Protein AF-A0A6H0A5J8-F1 (afdb_monomer_lite)

Sequence (82 aa):
MEAGQAAPEEVMSRWVAGSGYAVCVDFLGQKQIQRWSDERKAAVRRRNMQARIHRVAPLFADELIERELAARPEYFNGKSAR

Structure (mmCIF, N/CA/C/O backbone):
data_AF-A0A6H0A5J8-F1
#
_entry.id   AF-A0A6H0A5J8-F1
#
loop_
_atom_site.group_PDB
_atom_site.id
_atom_site.type_symbol
_atom_site.label_atom_id
_atom_site.label_alt_id
_atom_site.label_comp_id
_atom_site.label_asym_id
_atom_site.label_entity_id
_atom_site.label_seq_id
_atom_site.pdbx_PDB_ins_code
_atom_site.Cartn_x
_atom_site.Cartn_y
_atom_site.Cartn_z
_atom_site.occupancy
_atom_site.B_iso_or_equiv
_atom_site.auth_seq_id
_atom_site.auth_comp_id
_atom_site.auth_asym_id
_atom_site.auth_atom_id
_atom_site.pdbx_PDB_model_num
ATOM 1 N N . MET A 1 1 ? 25.640 -13.406 1.328 1.00 62.28 1 MET A N 1
ATOM 2 C CA . MET A 1 1 ? 25.190 -12.635 0.158 1.00 62.28 1 MET A CA 1
ATOM 3 C C . MET A 1 1 ? 24.484 -11.415 0.682 1.00 62.28 1 MET A C 1
ATOM 5 O O . MET A 1 1 ? 23.657 -11.558 1.575 1.00 62.28 1 MET A O 1
ATOM 9 N N . GLU A 1 2 ? 24.867 -10.252 0.182 1.00 66.69 2 GLU A N 1
ATOM 10 C CA . GLU A 1 2 ? 24.236 -8.981 0.523 1.00 66.6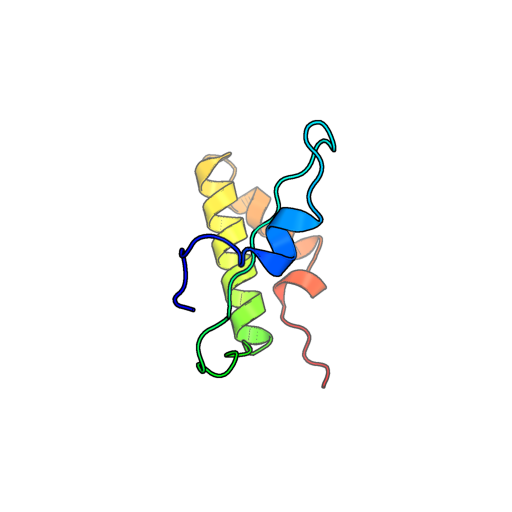9 2 GLU A CA 1
ATOM 11 C C . GLU A 1 2 ? 23.052 -8.712 -0.403 1.00 66.69 2 GLU A C 1
ATOM 13 O O . GLU A 1 2 ? 23.017 -9.191 -1.542 1.00 66.69 2 GLU A O 1
ATOM 18 N N . ALA A 1 3 ? 22.093 -7.926 0.083 1.00 70.81 3 ALA A N 1
ATOM 19 C CA . ALA A 1 3 ? 20.936 -7.542 -0.710 1.00 70.81 3 ALA A CA 1
ATOM 20 C C . ALA A 1 3 ? 21.374 -6.804 -1.985 1.00 70.81 3 ALA A C 1
ATOM 22 O O . ALA A 1 3 ? 22.192 -5.884 -1.942 1.00 70.81 3 ALA A O 1
ATOM 23 N N . GLY A 1 4 ? 20.827 -7.222 -3.128 1.00 73.12 4 GLY A N 1
ATOM 24 C CA . GLY A 1 4 ? 21.162 -6.662 -4.441 1.00 73.12 4 GLY A CA 1
ATOM 25 C C . GLY A 1 4 ? 22.382 -7.280 -5.136 1.00 73.12 4 GLY A C 1
ATOM 26 O O . GLY A 1 4 ? 22.736 -6.828 -6.223 1.00 73.12 4 GLY A O 1
ATOM 27 N N . GLN A 1 5 ? 23.016 -8.310 -4.565 1.00 80.69 5 GLN A N 1
ATOM 28 C CA . GLN A 1 5 ? 24.004 -9.108 -5.298 1.00 80.69 5 GLN A CA 1
ATOM 29 C C . GLN A 1 5 ? 23.344 -10.001 -6.361 1.00 80.69 5 GLN A C 1
ATOM 31 O O . GLN A 1 5 ? 22.163 -10.341 -6.275 1.00 80.69 5 GLN A O 1
ATOM 36 N N . ALA A 1 6 ? 24.122 -10.383 -7.379 1.00 80.38 6 ALA A N 1
ATOM 37 C CA . ALA A 1 6 ? 23.681 -11.343 -8.385 1.00 80.38 6 ALA A CA 1
ATOM 38 C C . ALA A 1 6 ? 23.334 -12.695 -7.740 1.00 80.38 6 ALA A C 1
ATOM 40 O O . ALA A 1 6 ? 23.945 -13.095 -6.745 1.00 80.38 6 ALA A O 1
ATOM 41 N N . ALA A 1 7 ? 22.355 -13.395 -8.318 1.00 81.62 7 ALA A N 1
ATOM 42 C CA . ALA A 1 7 ? 21.956 -14.709 -7.835 1.00 81.62 7 ALA A CA 1
ATOM 43 C C . ALA A 1 7 ? 23.133 -15.706 -7.919 1.00 81.62 7 ALA A C 1
ATOM 45 O O . ALA A 1 7 ? 23.930 -15.616 -8.858 1.00 81.62 7 ALA A O 1
ATOM 46 N N . PRO A 1 8 ? 23.233 -16.665 -6.977 1.00 86.62 8 PRO A N 1
ATOM 47 C CA . PRO A 1 8 ? 24.275 -17.689 -6.994 1.00 86.62 8 PRO A CA 1
ATOM 48 C C . PRO A 1 8 ? 24.357 -18.438 -8.321 1.00 86.62 8 PRO A C 1
ATOM 50 O O . PRO A 1 8 ? 23.336 -18.702 -8.966 1.00 86.62 8 PRO A O 1
ATOM 53 N N . GLU A 1 9 ? 25.564 -18.857 -8.687 1.00 86.06 9 GLU A N 1
ATOM 54 C CA . GLU A 1 9 ? 25.818 -19.615 -9.913 1.00 86.06 9 GLU A CA 1
ATOM 55 C C . GLU A 1 9 ? 25.061 -20.954 -9.925 1.00 86.06 9 GLU A C 1
ATOM 57 O O . GLU A 1 9 ? 24.516 -21.367 -10.951 1.00 86.06 9 GLU A O 1
ATOM 62 N N . GLU A 1 10 ? 24.900 -21.596 -8.767 1.00 86.56 10 GLU A N 1
ATOM 63 C CA . GLU A 1 10 ? 24.133 -22.837 -8.615 1.00 86.56 10 GLU A CA 1
ATOM 64 C C . GLU A 1 10 ? 22.644 -22.652 -8.937 1.00 86.56 10 GLU A C 1
ATOM 66 O O . GLU A 1 10 ? 21.964 -23.597 -9.342 1.00 86.56 10 GLU A O 1
ATOM 71 N N . VAL A 1 11 ? 22.125 -21.434 -8.763 1.00 85.44 11 VAL A N 1
ATOM 72 C CA . VAL A 1 11 ? 20.742 -21.079 -9.095 1.00 85.44 11 VAL A CA 1
ATOM 73 C C . VAL A 1 11 ? 20.641 -20.670 -10.562 1.00 85.44 11 VAL A C 1
ATOM 75 O O . VAL A 1 11 ? 19.737 -21.125 -11.264 1.00 85.44 11 VAL A O 1
ATOM 78 N N . MET A 1 12 ? 21.592 -19.868 -11.046 1.00 87.50 12 MET A N 1
ATOM 79 C CA . MET A 1 12 ? 21.630 -19.413 -12.438 1.00 87.50 12 MET A CA 1
ATOM 80 C C . MET A 1 12 ? 21.876 -20.556 -13.431 1.00 87.50 12 MET A C 1
ATOM 82 O O . MET A 1 12 ? 21.303 -20.541 -14.514 1.00 87.50 12 MET A O 1
ATOM 86 N N . SER A 1 13 ? 22.630 -21.592 -13.056 1.00 87.75 13 SER A N 1
ATOM 87 C CA . SER A 1 13 ? 22.855 -22.788 -13.889 1.00 87.75 13 SER A CA 1
ATOM 88 C C . SER A 1 13 ? 21.583 -23.597 -14.182 1.00 87.75 13 SER A C 1
ATOM 90 O O . SER A 1 13 ? 21.543 -24.355 -15.149 1.00 87.75 13 SER A O 1
ATOM 92 N N . ARG A 1 14 ? 20.525 -23.430 -13.375 1.00 84.31 14 ARG A N 1
ATOM 93 C CA . ARG A 1 14 ? 19.204 -24.046 -13.601 1.00 84.31 14 ARG A CA 1
ATOM 94 C C . ARG A 1 14 ? 18.273 -23.167 -14.432 1.00 84.31 14 ARG A C 1
ATOM 96 O O . ARG A 1 14 ? 17.195 -23.617 -14.821 1.00 84.31 14 ARG A O 1
ATOM 103 N N . TRP A 1 15 ? 18.641 -21.908 -14.650 1.00 86.75 15 TRP A N 1
ATOM 104 C CA . TRP A 1 15 ? 17.850 -20.988 -15.448 1.00 86.75 15 TRP A CA 1
ATOM 105 C C . TRP A 1 15 ? 18.086 -21.244 -16.938 1.00 86.75 15 TRP A C 1
ATOM 107 O O . TRP A 1 15 ? 19.216 -21.409 -17.390 1.00 86.75 15 TRP A O 1
ATOM 117 N N . VAL A 1 16 ? 16.998 -21.269 -17.706 1.00 82.75 16 VAL A N 1
ATOM 118 C CA . VAL A 1 16 ? 17.016 -21.514 -19.151 1.00 82.75 16 VAL A CA 1
ATOM 119 C C . VAL A 1 16 ? 16.579 -20.245 -19.871 1.00 82.75 16 VAL A C 1
ATOM 121 O O . VAL A 1 16 ? 15.537 -19.668 -19.552 1.00 82.75 16 VAL A O 1
ATOM 124 N N . ALA A 1 17 ? 17.359 -19.821 -20.863 1.00 84.69 17 ALA A N 1
ATOM 125 C CA . ALA A 1 17 ? 17.021 -18.669 -21.687 1.00 84.69 17 ALA A CA 1
ATOM 126 C C . ALA A 1 17 ? 15.690 -18.889 -22.430 1.00 84.69 17 ALA A C 1
ATOM 128 O O . ALA A 1 17 ? 15.440 -19.961 -22.978 1.00 84.69 17 ALA A O 1
ATOM 129 N N . GLY A 1 18 ? 14.834 -17.864 -22.457 1.00 85.00 18 GLY A N 1
ATOM 130 C CA . GLY A 1 18 ? 13.523 -17.930 -23.117 1.00 85.00 18 GLY A CA 1
ATOM 131 C C . GLY A 1 18 ? 12.394 -18.521 -22.265 1.00 85.00 18 GLY A C 1
ATOM 132 O O . GLY A 1 18 ? 11.288 -18.690 -22.764 1.00 85.00 18 GLY A O 1
ATOM 133 N N . SER A 1 19 ? 12.629 -18.778 -20.976 1.00 81.94 19 SER A N 1
ATOM 134 C CA . SER A 1 19 ? 11.616 -19.305 -20.052 1.00 81.94 19 SER A CA 1
ATOM 135 C C . SER A 1 19 ? 10.477 -18.329 -19.708 1.00 81.94 19 SER A C 1
ATOM 137 O O . SER A 1 19 ? 9.478 -18.728 -19.114 1.00 81.94 19 SER A O 1
ATOM 139 N N . GLY A 1 20 ? 10.622 -17.044 -20.052 1.00 88.31 20 GLY A N 1
ATOM 140 C CA . GLY A 1 20 ? 9.639 -15.996 -19.755 1.00 88.31 20 GLY A CA 1
ATOM 141 C C . GLY A 1 20 ? 9.684 -15.456 -18.320 1.00 88.31 20 GLY A C 1
ATOM 142 O O . GLY A 1 20 ? 8.869 -14.602 -17.979 1.00 88.31 20 GLY A O 1
ATOM 143 N N . TYR A 1 21 ? 10.631 -15.904 -17.486 1.00 82.69 21 TYR A N 1
ATOM 144 C CA . TYR A 1 21 ? 10.820 -15.401 -16.122 1.00 82.69 21 TYR A CA 1
ATOM 145 C C . TYR A 1 21 ? 12.287 -15.074 -15.805 1.00 82.69 21 TYR A C 1
ATOM 147 O O . TYR A 1 21 ? 13.218 -15.676 -16.346 1.00 82.69 21 TYR A O 1
ATOM 155 N N . ALA A 1 22 ? 12.484 -14.126 -14.886 1.00 84.25 22 ALA A N 1
ATOM 156 C CA . ALA A 1 22 ? 13.783 -13.781 -14.309 1.00 84.25 22 ALA A CA 1
ATOM 157 C C . ALA A 1 22 ? 13.944 -14.434 -12.927 1.00 84.25 22 ALA A C 1
ATOM 159 O O . ALA A 1 22 ? 12.970 -14.546 -12.180 1.00 84.25 22 ALA A O 1
ATOM 160 N N . VAL A 1 23 ? 15.163 -14.862 -12.587 1.00 82.69 23 VAL A N 1
ATOM 161 C CA . VAL A 1 23 ? 15.482 -15.471 -11.286 1.00 82.69 23 VAL A CA 1
ATOM 162 C C . VAL A 1 23 ? 16.341 -14.510 -10.475 1.00 82.69 23 VAL A C 1
ATOM 164 O O . VAL A 1 23 ? 17.430 -14.137 -10.900 1.00 82.69 23 VAL A O 1
ATOM 167 N N . CYS A 1 24 ? 15.852 -14.143 -9.291 1.00 80.50 24 CYS A N 1
ATOM 168 C CA . CYS A 1 24 ? 16.574 -13.335 -8.314 1.00 80.50 24 CYS A CA 1
ATOM 169 C C . CYS A 1 24 ? 16.520 -14.046 -6.961 1.00 80.50 24 CYS A C 1
ATOM 171 O O . CYS A 1 24 ? 15.452 -14.497 -6.544 1.00 80.50 24 CYS A O 1
ATOM 173 N N . VAL A 1 25 ? 17.656 -14.129 -6.271 1.00 81.88 25 VAL A N 1
ATOM 174 C CA . VAL A 1 25 ? 17.726 -14.631 -4.897 1.00 81.88 25 VAL A CA 1
ATOM 175 C C . VAL A 1 25 ? 18.173 -13.480 -4.020 1.00 81.88 25 VAL A C 1
ATOM 177 O O . VAL A 1 25 ? 19.255 -12.941 -4.222 1.00 81.88 25 VAL A O 1
ATOM 180 N N . ASP A 1 26 ? 17.330 -13.112 -3.062 1.00 79.56 26 ASP A N 1
ATOM 181 C CA . ASP A 1 26 ? 17.643 -12.092 -2.071 1.00 79.56 26 ASP A CA 1
ATOM 182 C C . ASP A 1 26 ? 17.409 -12.663 -0.672 1.00 79.56 26 ASP A C 1
ATOM 184 O O . ASP A 1 26 ? 16.449 -13.405 -0.437 1.00 79.56 26 ASP A O 1
ATOM 188 N N . PHE A 1 27 ? 18.306 -12.336 0.252 1.00 74.38 27 PHE A N 1
ATOM 189 C CA . PHE A 1 27 ? 18.203 -12.762 1.638 1.00 74.38 27 PHE A CA 1
ATOM 190 C C . PHE A 1 27 ? 17.715 -11.582 2.455 1.00 74.38 27 PHE A C 1
ATOM 192 O O . PHE A 1 27 ? 18.378 -10.552 2.565 1.00 74.38 27 PHE A O 1
ATOM 199 N N . LEU A 1 28 ? 16.554 -11.754 3.083 1.00 70.94 28 LEU A N 1
ATOM 200 C CA . LEU A 1 28 ? 16.115 -10.824 4.109 1.00 70.94 28 LEU A CA 1
ATOM 201 C C . LEU A 1 28 ? 17.205 -10.785 5.188 1.00 70.94 28 LEU A C 1
ATOM 203 O O . LEU A 1 28 ? 17.573 -11.826 5.734 1.00 70.94 28 LEU A O 1
ATOM 207 N N . GLY A 1 29 ? 17.738 -9.596 5.483 1.00 71.62 29 GLY A N 1
ATOM 208 C CA . GLY A 1 29 ? 18.696 -9.432 6.576 1.00 71.62 29 GLY A CA 1
ATOM 209 C C . GLY A 1 29 ? 18.132 -9.969 7.900 1.00 71.62 29 GLY A C 1
ATOM 210 O O . GLY A 1 29 ? 16.924 -10.154 8.041 1.00 71.62 29 GLY A O 1
ATOM 211 N N . GLN A 1 30 ? 18.984 -10.155 8.914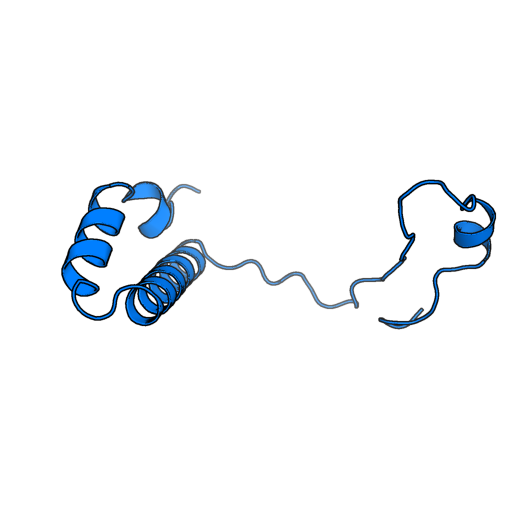 1.00 70.88 30 GLN A N 1
ATOM 212 C CA . GLN A 1 30 ? 18.606 -10.715 10.230 1.00 70.88 30 GLN A CA 1
ATOM 213 C C . GLN A 1 30 ? 17.579 -9.884 11.034 1.00 70.88 30 GLN A C 1
ATOM 215 O O . GLN A 1 30 ? 17.319 -10.148 12.208 1.00 70.88 30 GLN A O 1
ATOM 220 N N . LYS A 1 31 ? 16.981 -8.854 10.434 1.00 74.31 31 LYS A N 1
ATOM 221 C CA . LYS A 1 31 ? 15.992 -8.012 11.087 1.00 74.31 31 LYS A CA 1
ATOM 222 C C . LYS A 1 31 ? 14.693 -8.791 11.272 1.00 74.31 31 LYS A C 1
ATOM 224 O O . LYS A 1 31 ? 14.059 -9.220 10.311 1.00 74.31 31 LYS A O 1
ATOM 229 N N . GLN A 1 32 ? 14.264 -8.911 12.524 1.00 77.94 32 GLN A N 1
ATOM 230 C CA . GLN A 1 32 ? 12.982 -9.515 12.864 1.00 77.94 32 GLN A CA 1
ATOM 231 C C . GLN A 1 32 ? 11.837 -8.825 12.107 1.00 77.94 32 GLN A C 1
ATOM 233 O O . GLN A 1 32 ? 11.727 -7.594 12.110 1.00 77.94 32 GLN A O 1
ATOM 238 N N . ILE A 1 33 ? 10.970 -9.625 11.479 1.00 79.62 33 ILE A N 1
ATOM 239 C CA . ILE A 1 33 ? 9.788 -9.129 10.766 1.00 79.62 33 ILE A CA 1
ATOM 240 C C . ILE A 1 33 ? 8.883 -8.402 11.766 1.00 79.62 33 ILE A C 1
ATOM 242 O O . ILE A 1 33 ? 8.255 -9.022 12.626 1.00 79.62 33 ILE A O 1
ATOM 246 N N . GLN A 1 34 ? 8.793 -7.080 11.631 1.00 81.75 34 GLN A N 1
ATOM 247 C CA . GLN A 1 34 ? 7.938 -6.242 12.466 1.00 81.75 34 GLN A CA 1
ATOM 248 C C . GLN A 1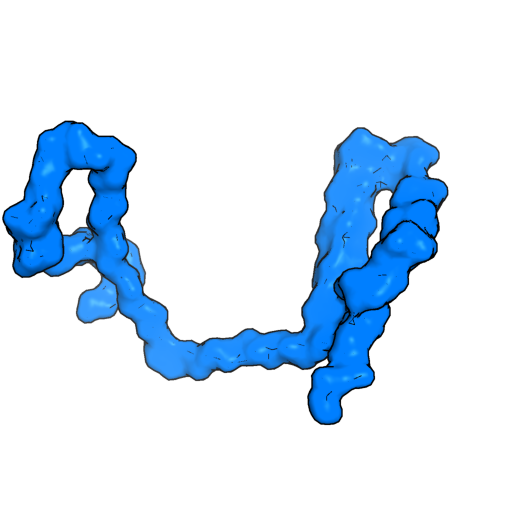 34 ? 6.486 -6.360 11.999 1.00 81.75 34 GLN A C 1
ATOM 250 O O . GLN A 1 34 ? 6.075 -5.743 11.014 1.00 81.75 34 GLN A O 1
ATOM 255 N N . ARG A 1 35 ? 5.699 -7.177 12.703 1.00 85.00 35 ARG A N 1
ATOM 256 C CA . ARG A 1 35 ? 4.266 -7.319 12.432 1.00 85.00 35 ARG A CA 1
ATOM 257 C C . ARG A 1 35 ? 3.526 -6.089 12.943 1.00 85.00 35 ARG A C 1
ATOM 259 O O . ARG A 1 35 ? 3.662 -5.706 14.099 1.00 85.00 35 ARG A O 1
ATOM 266 N N . TRP A 1 36 ? 2.730 -5.471 12.080 1.00 85.56 36 TRP A N 1
ATOM 267 C CA . TRP A 1 36 ? 1.855 -4.380 12.498 1.00 85.56 36 TRP A CA 1
ATOM 268 C C . TRP A 1 36 ? 0.673 -4.913 13.297 1.00 85.56 36 TRP A C 1
ATOM 270 O O . TRP A 1 36 ? 0.101 -5.942 12.924 1.00 85.56 36 TRP A O 1
ATOM 280 N N . SER A 1 37 ? 0.289 -4.167 14.336 1.00 88.50 37 SER A N 1
ATOM 281 C CA . SER A 1 37 ? -1.001 -4.360 14.995 1.00 88.50 37 SER A CA 1
ATOM 282 C C . SER A 1 37 ? -2.137 -4.137 13.994 1.00 88.50 37 SER A C 1
ATOM 284 O O . SER A 1 37 ? -1.959 -3.472 12.959 1.00 88.50 37 SER A O 1
ATOM 286 N N . ASP A 1 38 ? -3.304 -4.708 14.267 1.00 88.38 38 ASP A N 1
ATOM 287 C CA . ASP A 1 38 ? -4.429 -4.607 13.344 1.00 88.38 38 ASP A CA 1
ATOM 288 C C . ASP A 1 38 ? -5.004 -3.185 13.288 1.00 88.38 38 ASP A C 1
ATOM 290 O O . ASP A 1 38 ? -5.397 -2.741 12.207 1.00 88.38 38 ASP A O 1
ATOM 294 N N . GLU A 1 39 ? -4.900 -2.414 14.373 1.00 88.19 39 GLU A N 1
ATOM 295 C CA . GLU A 1 39 ? -5.235 -0.984 14.424 1.00 88.19 39 GLU A CA 1
ATOM 296 C C . GLU A 1 39 ? -4.278 -0.180 13.544 1.00 88.19 39 GLU A C 1
ATOM 298 O O . GLU A 1 39 ? -4.701 0.648 12.734 1.00 88.19 39 GLU A O 1
ATOM 303 N N . ARG A 1 40 ? -2.969 -0.459 13.633 1.00 90.38 40 ARG A N 1
ATOM 304 C CA . ARG A 1 40 ? -1.965 0.223 12.807 1.00 90.38 40 ARG A CA 1
ATOM 305 C C . ARG A 1 40 ? -2.165 -0.096 11.328 1.00 90.38 40 ARG A C 1
ATOM 307 O O . ARG A 1 40 ? -2.069 0.790 10.480 1.00 90.38 40 ARG A O 1
ATOM 314 N N . LYS A 1 41 ? -2.485 -1.350 11.008 1.00 91.44 41 LYS A N 1
ATOM 315 C CA . LYS A 1 41 ? -2.799 -1.790 9.643 1.00 91.44 41 LYS A CA 1
ATOM 316 C C . LYS A 1 41 ? -4.059 -1.105 9.111 1.00 91.44 41 LYS A C 1
ATOM 318 O O . LYS A 1 41 ? -4.064 -0.645 7.970 1.00 91.44 41 LYS A O 1
ATOM 323 N N . ALA A 1 42 ? -5.097 -0.996 9.933 1.00 92.31 42 ALA A N 1
ATOM 324 C CA . ALA A 1 42 ? -6.332 -0.292 9.611 1.00 92.31 42 ALA A CA 1
ATOM 325 C C . ALA A 1 42 ? -6.106 1.205 9.361 1.00 92.31 42 ALA A C 1
ATOM 327 O O . ALA A 1 42 ? -6.535 1.725 8.331 1.00 92.31 42 ALA A O 1
ATOM 328 N N . ALA A 1 43 ? -5.354 1.875 10.237 1.00 92.38 43 ALA A N 1
ATOM 329 C CA . ALA A 1 43 ? -5.012 3.287 10.091 1.00 92.38 43 ALA A CA 1
ATOM 330 C C . ALA A 1 43 ? -4.262 3.561 8.778 1.00 92.38 43 ALA A C 1
ATOM 332 O O . ALA A 1 43 ? -4.604 4.487 8.041 1.00 92.38 43 ALA A O 1
ATOM 333 N N . VAL A 1 44 ? -3.287 2.713 8.429 1.00 94.69 44 VAL A N 1
ATOM 334 C CA . VAL A 1 44 ? -2.553 2.851 7.162 1.00 94.69 44 VAL A CA 1
ATOM 335 C C . VAL A 1 44 ? -3.453 2.596 5.953 1.00 94.69 44 VAL A C 1
ATOM 337 O O . VAL A 1 44 ? -3.368 3.332 4.972 1.00 94.69 44 VAL A O 1
ATOM 340 N N . ARG A 1 45 ? -4.359 1.610 6.010 1.00 94.50 45 ARG A N 1
ATOM 341 C CA . ARG A 1 45 ? -5.343 1.381 4.936 1.00 94.50 45 ARG A CA 1
ATOM 342 C C . ARG A 1 45 ? -6.220 2.608 4.700 1.00 94.50 45 ARG A C 1
ATOM 344 O O . ARG A 1 45 ? -6.395 2.985 3.544 1.00 94.50 45 ARG A O 1
ATOM 351 N N . ARG A 1 46 ? -6.728 3.236 5.769 1.00 94.69 46 ARG A N 1
ATOM 352 C CA . ARG A 1 46 ? -7.526 4.470 5.677 1.00 94.69 46 ARG A CA 1
ATOM 353 C C . ARG A 1 46 ? -6.715 5.595 5.042 1.00 94.69 46 ARG A C 1
ATOM 355 O O . ARG A 1 46 ? -7.134 6.132 4.025 1.00 94.69 46 ARG A O 1
ATOM 362 N N . ARG A 1 47 ? -5.512 5.861 5.562 1.00 96.00 47 ARG A N 1
ATOM 363 C CA . ARG A 1 47 ? -4.624 6.914 5.047 1.00 96.00 47 ARG A CA 1
ATOM 364 C C . ARG A 1 47 ? -4.303 6.732 3.562 1.00 96.00 47 ARG A C 1
ATOM 366 O O . ARG A 1 47 ? -4.375 7.686 2.796 1.00 96.00 47 ARG A O 1
ATOM 373 N N . ASN A 1 48 ? -3.964 5.512 3.145 1.00 96.56 48 ASN A N 1
ATOM 374 C CA . ASN A 1 48 ? -3.625 5.223 1.751 1.00 96.56 48 ASN A CA 1
ATOM 375 C C . ASN A 1 48 ? -4.839 5.358 0.825 1.00 96.56 48 ASN A C 1
ATOM 377 O O . ASN A 1 48 ? -4.706 5.850 -0.294 1.00 96.56 48 ASN A O 1
ATOM 381 N N . MET A 1 49 ? -6.017 4.924 1.283 1.00 96.31 49 MET A N 1
ATOM 382 C CA . MET A 1 49 ? -7.269 5.084 0.545 1.00 96.31 49 MET A CA 1
ATOM 383 C C . MET A 1 49 ? -7.610 6.569 0.366 1.00 96.31 49 MET A C 1
ATOM 385 O O . MET A 1 49 ? -7.799 6.993 -0.773 1.00 96.31 49 MET A O 1
ATOM 389 N N . GLN A 1 50 ? -7.565 7.361 1.440 1.00 96.81 50 GLN A N 1
ATOM 390 C CA . GLN A 1 50 ? -7.820 8.804 1.401 1.00 96.81 50 GLN A CA 1
ATOM 391 C C . GLN A 1 50 ? -6.834 9.516 0.472 1.00 96.81 50 GLN A C 1
ATOM 393 O O . GLN A 1 50 ? -7.248 10.232 -0.434 1.00 96.81 50 GLN A O 1
ATOM 398 N N . ALA A 1 51 ? -5.530 9.253 0.612 1.00 97.44 51 ALA A N 1
ATOM 399 C CA . ALA A 1 51 ? -4.507 9.848 -0.248 1.00 97.44 51 ALA A CA 1
ATOM 400 C C . ALA A 1 51 ? -4.722 9.513 -1.732 1.00 97.44 51 ALA A C 1
ATOM 402 O O . ALA A 1 51 ? -4.532 10.358 -2.607 1.00 97.44 51 ALA A O 1
ATOM 403 N N . ARG A 1 52 ? -5.143 8.279 -2.035 1.00 97.44 52 ARG A N 1
ATOM 404 C CA . ARG A 1 52 ? -5.457 7.872 -3.407 1.00 97.44 52 ARG A CA 1
ATOM 405 C C . ARG A 1 52 ? -6.691 8.593 -3.943 1.00 97.44 52 ARG A C 1
ATOM 407 O O . ARG A 1 52 ? -6.660 9.013 -5.095 1.00 97.44 52 ARG A O 1
ATOM 414 N N . ILE A 1 53 ? -7.739 8.740 -3.137 1.00 96.94 53 ILE A N 1
ATOM 415 C CA . ILE A 1 53 ? -8.975 9.414 -3.543 1.00 96.94 53 ILE A CA 1
ATOM 416 C C . ILE A 1 53 ? -8.737 10.914 -3.736 1.00 96.94 53 ILE A C 1
ATOM 418 O O . ILE A 1 53 ? -9.057 11.419 -4.805 1.00 96.94 53 ILE A O 1
ATOM 422 N N . HIS A 1 54 ? -8.074 11.599 -2.800 1.00 97.06 54 HIS A N 1
ATOM 423 C CA . HIS A 1 54 ? -7.715 13.013 -2.966 1.00 97.06 54 HIS A CA 1
ATOM 424 C C . HIS A 1 54 ? -6.873 13.263 -4.223 1.00 97.06 54 HIS A C 1
ATOM 426 O O . HIS A 1 54 ? -7.011 14.301 -4.861 1.00 97.06 54 HIS A O 1
ATOM 432 N N . ARG A 1 55 ? -6.021 12.305 -4.610 1.00 97.19 55 ARG A N 1
ATOM 433 C CA . ARG A 1 55 ? -5.220 12.411 -5.834 1.00 97.19 55 ARG A CA 1
ATOM 434 C C . ARG A 1 55 ? -6.040 12.221 -7.113 1.00 97.19 55 ARG A C 1
ATOM 436 O O . ARG A 1 55 ? -5.733 12.855 -8.113 1.00 97.19 55 ARG A O 1
ATOM 443 N N . VAL A 1 56 ? -7.007 11.303 -7.117 1.00 97.25 56 VAL A N 1
ATOM 444 C CA . VAL A 1 56 ? -7.738 10.905 -8.337 1.00 97.25 56 VAL A CA 1
ATOM 445 C C . VAL A 1 56 ? -9.023 11.712 -8.531 1.00 97.25 56 VAL A C 1
ATOM 447 O O . VAL A 1 56 ? -9.364 12.044 -9.661 1.00 97.25 56 VAL A O 1
ATOM 450 N N . ALA A 1 57 ? -9.729 12.032 -7.449 1.00 95.94 57 ALA A N 1
ATOM 451 C CA . ALA A 1 57 ? -11.028 12.696 -7.461 1.00 95.94 57 ALA A CA 1
ATOM 452 C C . ALA A 1 57 ? -11.119 13.730 -6.321 1.00 95.94 57 ALA A C 1
ATOM 454 O O . ALA A 1 57 ? -11.900 13.546 -5.389 1.00 95.94 57 ALA A O 1
ATOM 455 N N . PRO A 1 58 ? -10.332 14.823 -6.371 1.00 95.31 58 PRO A N 1
ATOM 456 C CA . PRO A 1 58 ? -10.263 15.799 -5.283 1.00 95.31 58 PRO A CA 1
ATOM 457 C C . PRO A 1 58 ? -11.611 16.465 -4.978 1.00 95.31 58 PRO A C 1
ATOM 459 O O . PRO A 1 58 ? -11.915 16.696 -3.815 1.00 95.31 58 PRO A O 1
ATOM 462 N N . LEU A 1 59 ? -12.428 16.733 -6.003 1.00 97.19 59 LEU A N 1
ATOM 463 C CA . LEU A 1 59 ? -13.720 17.417 -5.847 1.00 97.19 59 LEU A CA 1
ATOM 464 C C . LEU A 1 59 ? -14.781 16.570 -5.131 1.00 97.19 59 LEU A C 1
ATOM 466 O O . LEU A 1 59 ? -15.672 17.127 -4.505 1.00 97.19 59 LEU A O 1
ATOM 470 N N . PHE A 1 60 ? -14.674 15.242 -5.212 1.00 95.88 60 PHE A N 1
ATOM 471 C CA . PHE A 1 60 ? -15.612 14.297 -4.593 1.00 95.88 60 PHE A CA 1
ATOM 472 C C . PHE A 1 60 ? -14.949 13.493 -3.475 1.00 95.88 60 PHE A C 1
ATOM 474 O O . PHE A 1 60 ? -15.415 12.409 -3.126 1.00 95.88 60 PHE A O 1
ATOM 481 N N . ALA A 1 61 ? -13.809 13.966 -2.965 1.00 95.94 61 ALA A N 1
ATOM 482 C CA . ALA A 1 61 ? -12.963 13.140 -2.125 1.00 95.94 61 ALA A CA 1
ATOM 483 C C . ALA A 1 61 ? -13.684 12.712 -0.846 1.00 95.94 61 ALA A C 1
ATOM 485 O O . ALA A 1 61 ? -13.700 11.523 -0.536 1.00 95.94 61 ALA A O 1
ATOM 486 N N . ASP A 1 62 ? -14.327 13.655 -0.166 1.00 95.75 62 ASP A N 1
ATOM 487 C CA . ASP A 1 62 ? -14.988 13.405 1.113 1.00 95.75 62 ASP 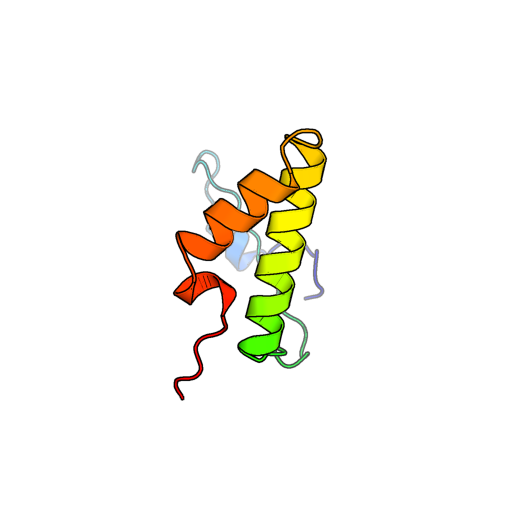A CA 1
ATOM 488 C C . ASP A 1 62 ? -16.162 12.425 0.956 1.00 95.75 62 ASP A C 1
ATOM 490 O O . ASP A 1 62 ? -16.210 11.410 1.649 1.00 95.75 62 ASP A O 1
ATOM 494 N N . GLU A 1 63 ? -17.024 12.635 -0.044 1.00 97.19 63 GLU A N 1
ATOM 495 C CA . GLU A 1 63 ? -18.155 11.743 -0.340 1.00 97.19 63 GLU A CA 1
ATOM 496 C C . GLU A 1 63 ? -17.690 10.315 -0.678 1.00 97.19 63 GLU A C 1
ATOM 498 O O . GLU A 1 63 ? -18.226 9.324 -0.176 1.00 97.19 63 GLU A O 1
ATOM 503 N N . LEU A 1 64 ? -16.652 10.186 -1.512 1.00 96.44 64 LEU A N 1
ATOM 504 C CA . LEU A 1 64 ? -16.112 8.885 -1.906 1.00 96.44 64 LEU A CA 1
ATOM 505 C C . LEU A 1 64 ? -15.410 8.173 -0.745 1.00 96.44 64 LEU A C 1
ATOM 507 O O . LEU A 1 64 ? -15.491 6.946 -0.644 1.00 96.44 64 LEU A O 1
ATOM 511 N N . ILE A 1 65 ? -14.734 8.921 0.131 1.00 96.19 65 ILE A N 1
ATOM 512 C CA . ILE A 1 65 ? -14.108 8.388 1.344 1.00 96.19 65 ILE A CA 1
ATOM 513 C C . ILE A 1 65 ? -15.184 7.844 2.284 1.00 96.19 65 ILE A C 1
ATOM 515 O O . ILE A 1 65 ? -15.074 6.699 2.727 1.00 96.19 65 ILE A O 1
ATOM 519 N N . GLU A 1 66 ? -16.227 8.623 2.568 1.00 96.50 66 GLU A N 1
ATOM 520 C CA . GLU A 1 66 ? -17.328 8.207 3.442 1.00 96.50 66 GLU A CA 1
ATOM 521 C C . GLU A 1 66 ? -18.041 6.970 2.899 1.00 96.50 66 GLU A C 1
ATOM 523 O O . GLU A 1 66 ? -18.228 5.985 3.620 1.00 96.50 66 GLU A O 1
ATOM 528 N N . ARG A 1 67 ? -18.356 6.973 1.600 1.00 96.12 67 ARG A N 1
ATOM 529 C CA . ARG A 1 67 ? -19.000 5.842 0.930 1.00 96.12 67 ARG A CA 1
ATOM 530 C C . ARG A 1 67 ? -18.160 4.568 1.001 1.00 96.12 67 ARG A C 1
ATOM 532 O O . ARG A 1 67 ? -18.705 3.501 1.276 1.00 96.12 67 ARG A O 1
ATOM 539 N N . GLU A 1 68 ? -16.851 4.650 0.766 1.00 93.81 68 GLU A N 1
ATOM 540 C CA . GLU A 1 68 ? -15.962 3.480 0.811 1.00 93.81 68 GLU A CA 1
ATOM 541 C C . GLU A 1 68 ? -15.788 2.954 2.245 1.00 93.81 68 GLU A C 1
ATOM 543 O O . GLU A 1 68 ? -15.769 1.738 2.465 1.00 93.81 68 GLU A O 1
ATOM 548 N N . LEU A 1 69 ? -15.706 3.850 3.237 1.00 94.00 69 LEU A N 1
ATOM 549 C CA . LEU A 1 69 ? -15.665 3.466 4.651 1.00 94.00 69 LEU A CA 1
ATOM 550 C C . LEU A 1 69 ? -16.955 2.754 5.077 1.00 94.00 69 LEU A C 1
ATOM 552 O O . LEU A 1 69 ? -16.880 1.735 5.766 1.00 94.00 69 LEU A O 1
ATOM 556 N N . ALA A 1 70 ? -18.113 3.242 4.627 1.00 94.12 70 ALA A N 1
ATOM 557 C CA . ALA A 1 70 ? -19.414 2.636 4.899 1.00 94.12 70 ALA A CA 1
ATOM 558 C C . ALA A 1 70 ? -19.621 1.306 4.156 1.00 94.12 70 ALA A C 1
ATOM 560 O O . ALA A 1 70 ? -20.217 0.380 4.701 1.00 94.12 70 ALA A O 1
ATOM 561 N N . ALA A 1 71 ? -19.106 1.178 2.930 1.00 94.81 71 ALA A N 1
ATOM 562 C CA . ALA A 1 71 ? -19.236 -0.042 2.139 1.00 94.81 71 ALA A CA 1
ATOM 563 C C . ALA A 1 71 ? -18.409 -1.206 2.707 1.00 94.81 71 ALA A C 1
ATOM 565 O O . ALA A 1 71 ? -18.771 -2.371 2.529 1.00 94.81 71 ALA A O 1
ATOM 566 N N . ARG A 1 72 ? -17.265 -0.918 3.348 1.00 91.25 72 ARG A N 1
ATOM 567 C CA . ARG A 1 72 ? -16.300 -1.946 3.783 1.00 91.25 72 ARG A CA 1
ATOM 568 C C . ARG A 1 72 ? -15.754 -1.708 5.198 1.00 91.25 72 ARG A C 1
ATOM 570 O O . ARG A 1 72 ? -14.530 -1.704 5.382 1.00 91.25 72 ARG A O 1
ATOM 577 N N . PRO A 1 73 ? -16.620 -1.594 6.221 1.00 89.38 73 PRO A N 1
ATOM 578 C CA . PRO A 1 73 ? -16.203 -1.272 7.585 1.00 89.38 73 PRO A CA 1
ATOM 579 C C . PRO A 1 73 ? -15.200 -2.294 8.139 1.00 89.38 73 PRO A C 1
ATOM 581 O O . PRO A 1 73 ? -14.163 -1.916 8.679 1.00 89.38 73 PRO A O 1
ATOM 584 N N . GLU A 1 74 ? -15.412 -3.588 7.887 1.00 88.81 74 GLU A N 1
ATOM 585 C CA . GLU A 1 74 ? -14.534 -4.684 8.337 1.00 88.81 74 GLU A CA 1
ATOM 586 C C . GLU A 1 74 ? -13.086 -4.590 7.831 1.00 88.81 74 GLU A C 1
ATOM 588 O O . GLU A 1 74 ? -12.139 -5.064 8.465 1.00 88.81 74 GLU A O 1
ATOM 593 N N . TYR A 1 75 ? -12.878 -3.984 6.663 1.00 88.88 75 TYR A N 1
ATOM 594 C CA . TYR A 1 75 ? -11.545 -3.844 6.086 1.00 88.88 75 TYR A CA 1
ATOM 595 C C . TYR A 1 75 ? -10.754 -2.696 6.735 1.00 88.88 75 TYR A C 1
ATOM 597 O O . TYR A 1 75 ? -9.526 -2.792 6.885 1.00 88.88 75 TYR A O 1
ATOM 605 N N . PHE A 1 76 ? -11.462 -1.635 7.135 1.00 89.81 76 PHE A N 1
ATOM 606 C CA . PHE A 1 76 ? -10.895 -0.392 7.658 1.00 89.81 76 PHE A CA 1
ATOM 607 C C . PHE A 1 76 ? -10.987 -0.247 9.179 1.00 89.81 76 PHE A C 1
ATOM 609 O O . PHE A 1 76 ? -10.315 0.631 9.714 1.00 89.81 76 PHE A O 1
ATOM 616 N N . ASN A 1 77 ? -11.771 -1.058 9.891 1.00 85.19 77 ASN A N 1
ATOM 617 C CA . ASN A 1 77 ? -11.918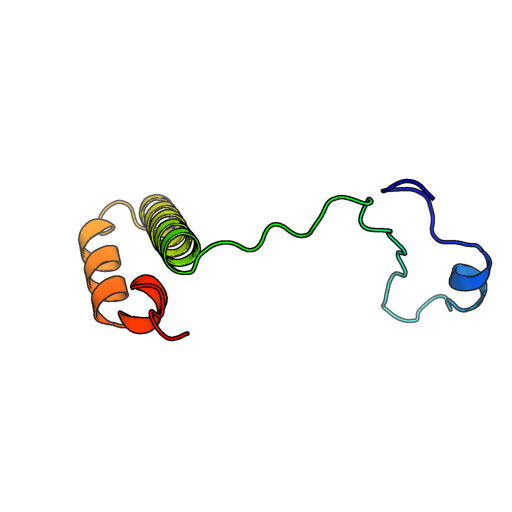 -0.974 11.351 1.00 85.19 77 ASN A CA 1
ATOM 618 C C . ASN A 1 77 ? -10.810 -1.678 12.137 1.00 85.19 77 ASN A C 1
ATOM 620 O O . ASN A 1 77 ? -10.655 -1.396 13.316 1.00 85.19 77 ASN A O 1
A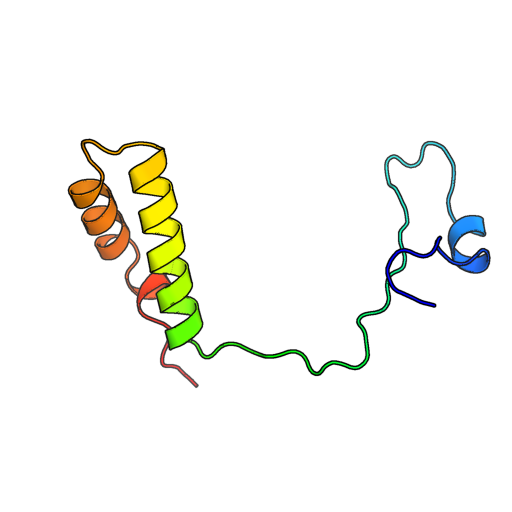TOM 624 N N . GLY A 1 78 ? -9.983 -2.494 11.476 1.00 74.62 78 GLY A N 1
ATOM 625 C CA . GLY A 1 78 ? -8.985 -3.311 12.167 1.00 74.62 78 GLY A CA 1
ATOM 626 C C . GLY A 1 78 ? -9.706 -4.448 12.869 1.00 74.62 78 GLY A C 1
ATOM 627 O O . GLY A 1 78 ? -10.526 -4.234 13.752 1.00 74.62 78 GLY A O 1
ATOM 628 N N . LYS A 1 79 ? -9.481 -5.678 12.415 1.00 71.44 79 LYS A N 1
ATOM 629 C CA . LYS A 1 79 ? -10.163 -6.822 13.011 1.00 71.44 79 LYS A CA 1
ATOM 630 C C . LYS A 1 79 ? -9.645 -6.997 14.439 1.00 71.44 79 LYS A C 1
ATOM 632 O O . LYS A 1 79 ? -8.522 -7.451 14.610 1.00 71.44 79 LYS A O 1
ATOM 637 N N . SER A 1 80 ? -10.463 -6.659 15.433 1.00 55.06 80 SER A N 1
ATOM 638 C CA . SER A 1 80 ? -10.271 -7.106 16.813 1.00 55.06 80 SER A CA 1
ATOM 639 C C . SER A 1 80 ? -10.802 -8.532 16.912 1.00 55.06 80 SER A C 1
ATOM 641 O O . SER A 1 80 ? -11.956 -8.768 17.255 1.00 55.06 80 SER A O 1
ATOM 643 N N . ALA A 1 81 ? -10.003 -9.493 16.469 1.00 55.38 81 ALA A N 1
ATOM 644 C CA . ALA A 1 81 ? -10.270 -10.897 16.739 1.00 55.38 81 ALA A CA 1
ATOM 645 C C . ALA A 1 81 ? -8.937 -11.633 16.797 1.00 55.38 81 ALA A C 1
ATOM 647 O O . ALA A 1 81 ? -8.473 -12.208 15.806 1.00 55.38 81 ALA A O 1
ATOM 648 N N . ARG A 1 82 ? -8.307 -11.579 17.967 1.00 46.56 82 ARG A N 1
ATOM 649 C CA . ARG A 1 82 ? -7.379 -12.614 18.394 1.00 46.56 82 ARG A CA 1
ATOM 650 C C . ARG A 1 82 ? -7.484 -12.813 19.894 1.00 46.56 82 ARG A C 1
ATOM 652 O O . ARG A 1 82 ? -7.545 -11.788 20.601 1.00 46.56 82 ARG A O 1
#

pLDDT: mean 85.96, std 10.75, range [46.56, 97.44]

Foldseek 3Di:
DAAPDADDPVVVVPDDPPPPDDDDDGDDPPDDDDDDALLRVLVVVLVVQLVVLCVPPVPCSVVVSVVVCVVCVVSNVGDPDD

Organism: Serratia marcescens (NCBI:txid615)

Radius of gyration: 20.91 Å; chains: 1; bounding box: 45×42×42 Å

Secondary structure (DSSP, 8-state):
--TTPPPPHHHHTT--TTSS------PPPS----PPPHHHHHHHHHHHHHHHHHHH-GGGHHHHHHHHHHH-HHHHS-----